Protein AF-A0A7S3VRA5-F1 (afdb_monomer_lite)

Foldseek 3Di:
DCVVVVDDDDPVNVVVQCVVQPVVNPVDGDPLVVVCVVDDVVVNCVVVVDDPPDPVVVLVVVLVVLLVVLLVLCVVCLVVLVVLLCVLCPVNPQWADPVSSQVSCVVVVRHDDPVSVVSCLVQFDADPVGTTRSVSVSVSNVPCPDCPPDDDDDDDD

Radius of gyration: 22.75 Å; chains: 1; bounding box: 44×30×64 Å

pLDDT: mean 86.11, std 16.5, range [30.73, 97.44]

Organism: Dunaliella tertiolecta (NCBI:txid3047)

Sequence (157 aa):
MCESFGMQLDDDSLLALYHVYDPEGTGYLAYMDLVKHLMHPDTFAYYLGYVDNSQNAADIARTNRLLSMVHKRVVPVIEELEPVLGAFDASKDGFLSKHDLLAGCATLGVVLNDQELNTLMPLLRHNEEGYIDYHSFVEVFANRVDENTGSPVASTK

Secondary structure (DSSP, 8-state):
--GGGT----HHHHHHHHHHH-TT--S---HHHHHHHHS-HHHHHHHTS-----HHHHHHHHHHHHHHHHHHHHGGGHHHHHHHHHHH-SS-SSEE-HHHHHHHHHHTT----HHHHHHHGGGS-B-TT--EEHHHHHHHHHS---TTS--------

InterPro domains:
  IPR011992 EF-hand domain pair [SSF47473] (2-141)
  IPR018247 EF-Hand 1, calcium-binding site [PS00018] (89-101)

Structure (mmCIF, N/CA/C/O backbone):
data_AF-A0A7S3VRA5-F1
#
_entry.id   AF-A0A7S3VRA5-F1
#
loop_
_atom_site.group_PDB
_atom_site.id
_atom_site.type_symbol
_atom_site.label_atom_id
_atom_site.label_alt_id
_atom_site.label_comp_id
_atom_site.label_asym_id
_atom_site.label_entity_id
_atom_site.label_seq_id
_atom_site.pdbx_PDB_ins_code
_atom_site.Cartn_x
_atom_site.Cartn_y
_atom_site.Cartn_z
_atom_site.occupancy
_atom_site.B_iso_or_equiv
_atom_site.auth_seq_id
_atom_site.auth_comp_id
_atom_site.auth_asym_id
_atom_site.auth_atom_id
_atom_site.pdbx_PDB_model_num
ATOM 1 N N . MET A 1 1 ? 17.740 2.767 -37.070 1.00 50.12 1 MET A N 1
ATOM 2 C CA . MET A 1 1 ? 18.176 2.382 -35.704 1.00 50.12 1 MET A CA 1
ATOM 3 C C . MET A 1 1 ? 18.145 0.861 -35.493 1.00 50.12 1 MET A C 1
ATOM 5 O O . MET A 1 1 ? 19.041 0.354 -34.831 1.00 50.12 1 MET A O 1
ATOM 9 N N . CYS A 1 2 ? 17.210 0.111 -36.099 1.00 52.41 2 CYS A N 1
ATOM 10 C CA . CYS A 1 2 ? 17.231 -1.366 -36.080 1.00 52.41 2 CYS A CA 1
ATOM 11 C C . CYS A 1 2 ? 18.315 -1.986 -36.980 1.00 52.41 2 CYS A C 1
ATOM 13 O O . CYS A 1 2 ? 18.982 -2.935 -36.569 1.00 52.41 2 CYS A O 1
ATOM 15 N N . GLU A 1 3 ? 18.581 -1.384 -38.145 1.00 55.09 3 GLU A N 1
ATOM 16 C CA . GLU A 1 3 ? 19.573 -1.897 -39.107 1.00 55.09 3 GLU A CA 1
ATOM 17 C C . GLU A 1 3 ? 20.998 -1.968 -38.532 1.00 55.09 3 GLU A C 1
ATOM 19 O O . GLU A 1 3 ? 21.764 -2.870 -38.859 1.00 55.09 3 GLU A O 1
ATOM 24 N N . SER A 1 4 ? 21.339 -1.068 -37.606 1.00 60.50 4 SER A N 1
ATOM 25 C CA . SER A 1 4 ? 22.640 -1.024 -36.925 1.00 60.50 4 SER A CA 1
ATOM 26 C C . SER A 1 4 ? 22.879 -2.184 -35.950 1.00 60.50 4 SER A C 1
ATOM 28 O O . SER A 1 4 ? 24.030 -2.490 -35.656 1.00 60.50 4 SER A O 1
ATOM 30 N N . PHE A 1 5 ? 21.821 -2.850 -35.477 1.00 63.00 5 PHE A N 1
ATOM 31 C CA . PHE A 1 5 ? 21.911 -4.068 -34.659 1.00 63.00 5 PHE A CA 1
ATOM 32 C C . PHE A 1 5 ? 21.731 -5.348 -35.492 1.00 63.00 5 PHE A C 1
ATOM 34 O O . PHE A 1 5 ? 21.646 -6.438 -34.933 1.00 63.00 5 PHE A O 1
ATOM 41 N N . GLY A 1 6 ? 21.653 -5.227 -36.824 1.00 71.12 6 GLY A N 1
ATOM 42 C CA . GLY A 1 6 ? 21.367 -6.346 -37.722 1.00 71.12 6 GLY A CA 1
ATOM 43 C C . GLY A 1 6 ? 19.906 -6.805 -37.702 1.00 71.12 6 GLY A C 1
ATOM 44 O O . GLY A 1 6 ? 19.591 -7.825 -38.308 1.00 71.12 6 GLY A O 1
ATOM 45 N N . MET A 1 7 ? 19.008 -6.067 -37.036 1.00 74.25 7 MET A N 1
ATOM 46 C CA . MET A 1 7 ? 17.568 -6.308 -37.125 1.00 74.25 7 MET A CA 1
ATOM 47 C C . MET A 1 7 ? 17.002 -5.580 -38.342 1.00 74.25 7 MET A C 1
ATOM 49 O O . MET A 1 7 ? 16.967 -4.349 -38.383 1.00 74.25 7 MET A O 1
ATOM 53 N N . GLN A 1 8 ? 16.526 -6.349 -39.316 1.00 77.25 8 GLN A N 1
ATOM 54 C CA . GLN A 1 8 ? 15.703 -5.835 -40.403 1.00 77.25 8 GLN A CA 1
ATOM 55 C C . GLN A 1 8 ? 14.236 -5.991 -40.005 1.00 77.25 8 GLN A C 1
ATOM 57 O O . GLN A 1 8 ? 13.751 -7.109 -39.863 1.00 77.25 8 GLN A O 1
ATOM 62 N N . LEU A 1 9 ? 13.561 -4.866 -39.772 1.00 81.75 9 LEU A N 1
ATOM 63 C CA . LEU A 1 9 ? 12.110 -4.826 -39.611 1.00 81.75 9 LEU A CA 1
ATOM 64 C C . LEU A 1 9 ? 11.515 -4.426 -40.958 1.00 81.75 9 LEU A C 1
ATOM 66 O O . LEU A 1 9 ? 11.960 -3.438 -41.541 1.00 81.75 9 LEU A O 1
ATOM 70 N N . ASP A 1 10 ? 10.545 -5.196 -41.438 1.00 89.12 10 ASP A N 1
ATOM 71 C CA . ASP A 1 10 ? 9.703 -4.781 -42.556 1.00 89.12 10 ASP A CA 1
ATOM 72 C C . ASP A 1 10 ? 8.599 -3.823 -42.082 1.00 89.12 10 ASP A C 1
ATOM 74 O O . ASP A 1 10 ? 8.404 -3.600 -40.880 1.00 89.12 10 ASP A O 1
ATOM 78 N N . ASP A 1 11 ? 7.893 -3.233 -43.045 1.00 89.81 11 ASP A N 1
ATOM 79 C CA . ASP A 1 11 ? 6.856 -2.234 -42.786 1.00 89.81 11 ASP A CA 1
ATOM 80 C C . ASP A 1 11 ? 5.711 -2.804 -41.937 1.00 89.81 11 ASP A C 1
ATOM 82 O O . ASP A 1 11 ? 5.222 -2.123 -41.037 1.00 89.81 11 ASP A O 1
ATOM 86 N N . ASP A 1 12 ? 5.328 -4.065 -42.161 1.00 91.88 12 ASP A N 1
ATOM 87 C CA . ASP A 1 12 ? 4.263 -4.733 -41.407 1.00 91.88 12 ASP A CA 1
ATOM 88 C C . ASP A 1 12 ? 4.665 -4.940 -39.937 1.00 91.88 12 ASP A C 1
ATOM 90 O O . ASP A 1 12 ? 3.885 -4.659 -39.021 1.00 91.88 12 ASP A O 1
ATOM 94 N N . SER A 1 13 ? 5.905 -5.371 -39.689 1.00 88.69 13 SER A N 1
ATOM 95 C CA . SER A 1 13 ? 6.451 -5.541 -38.339 1.00 88.69 13 SER A CA 1
ATOM 96 C C . SER A 1 13 ? 6.605 -4.203 -37.622 1.00 88.69 13 SER A C 1
ATOM 98 O O . SER A 1 13 ? 6.341 -4.103 -36.423 1.00 88.69 13 SER A O 1
ATOM 100 N N . LEU A 1 14 ? 7.009 -3.156 -38.345 1.00 87.38 14 LEU A N 1
ATOM 101 C CA . LEU A 1 14 ? 7.098 -1.809 -37.794 1.00 87.38 14 LEU A CA 1
ATOM 102 C C . LEU A 1 14 ? 5.707 -1.248 -37.463 1.00 87.38 14 LEU A C 1
ATOM 104 O O . LEU A 1 14 ? 5.522 -0.658 -36.398 1.00 87.38 14 LEU A O 1
ATOM 108 N N . LEU A 1 15 ? 4.715 -1.478 -38.325 1.00 89.94 15 LEU A N 1
ATOM 109 C CA . LEU A 1 15 ? 3.331 -1.067 -38.096 1.00 89.94 15 LEU A CA 1
ATOM 110 C C . LEU A 1 15 ? 2.730 -1.778 -36.877 1.00 89.94 15 LEU A C 1
ATOM 112 O O . LEU A 1 15 ? 2.038 -1.150 -36.073 1.00 89.94 15 LEU A O 1
ATOM 116 N N . ALA A 1 16 ? 3.047 -3.061 -36.689 1.00 89.62 16 ALA A N 1
ATOM 117 C CA . ALA A 1 16 ? 2.652 -3.805 -35.499 1.00 89.62 16 ALA A CA 1
ATOM 118 C C . ALA A 1 16 ? 3.250 -3.206 -34.212 1.00 89.62 16 ALA A C 1
ATOM 120 O O . ALA A 1 16 ? 2.556 -3.124 -33.198 1.00 89.62 16 ALA A O 1
ATOM 121 N N . LEU A 1 17 ? 4.501 -2.729 -34.245 1.00 89.06 17 LEU A N 1
ATOM 122 C CA . LEU A 1 17 ? 5.097 -2.028 -33.104 1.00 89.06 17 LEU A CA 1
ATOM 123 C C . LEU A 1 17 ? 4.371 -0.715 -32.797 1.00 89.06 17 LEU A C 1
ATOM 125 O O . LEU A 1 17 ? 4.075 -0.462 -31.632 1.00 89.06 17 LEU A O 1
ATOM 129 N N . TYR A 1 18 ? 4.032 0.084 -33.811 1.00 91.25 18 TYR A N 1
ATOM 130 C CA . TYR A 1 18 ? 3.247 1.309 -33.613 1.00 91.25 18 TYR A CA 1
ATOM 131 C C . TYR A 1 18 ? 1.876 1.030 -32.999 1.00 91.25 18 TYR A C 1
ATOM 133 O O . TYR A 1 18 ? 1.486 1.702 -32.052 1.00 91.25 18 TYR A O 1
ATOM 141 N N . HIS A 1 19 ? 1.187 -0.020 -33.444 1.00 91.38 19 HIS A N 1
ATOM 142 C CA . HIS A 1 19 ? -0.099 -0.400 -32.860 1.00 91.38 19 HIS A CA 1
ATOM 143 C C . HIS A 1 19 ? -0.006 -0.733 -31.358 1.00 91.38 19 HIS A C 1
ATOM 145 O O . HIS A 1 19 ? -0.948 -0.487 -30.608 1.00 91.38 19 HIS A O 1
ATOM 151 N N . VAL A 1 20 ? 1.108 -1.318 -30.904 1.00 89.81 20 VAL A N 1
ATOM 152 C CA . VAL A 1 20 ? 1.293 -1.706 -29.493 1.00 89.81 20 VAL A CA 1
ATOM 153 C C . VAL A 1 20 ? 1.833 -0.555 -28.642 1.00 89.81 20 VAL A C 1
ATOM 155 O O . VAL A 1 20 ? 1.394 -0.377 -27.509 1.00 89.81 20 VAL A O 1
ATOM 158 N N . TYR A 1 21 ? 2.797 0.204 -29.162 1.00 88.81 21 TYR A N 1
ATOM 159 C CA . TYR A 1 21 ? 3.590 1.160 -28.382 1.00 88.81 21 TYR A CA 1
ATOM 160 C C . TYR A 1 21 ? 3.244 2.632 -28.644 1.00 88.81 21 TYR A C 1
ATOM 162 O O . TYR A 1 21 ? 3.752 3.497 -27.936 1.00 88.81 21 TYR A O 1
ATOM 170 N N . ASP A 1 22 ? 2.382 2.924 -29.618 1.00 92.88 22 ASP A N 1
ATOM 171 C CA . ASP A 1 22 ? 1.895 4.269 -29.942 1.00 92.88 22 ASP A CA 1
ATOM 172 C C . ASP A 1 22 ? 0.384 4.243 -30.255 1.00 92.88 22 ASP A C 1
ATOM 174 O O . ASP A 1 22 ? -0.044 4.524 -31.377 1.00 92.88 22 ASP A O 1
ATOM 178 N N . PRO A 1 23 ? -0.463 3.890 -29.266 1.00 90.31 23 PRO A N 1
ATOM 179 C CA . PRO A 1 23 ? -1.912 3.796 -29.465 1.00 90.31 23 PRO A CA 1
ATOM 180 C C . PRO A 1 23 ? -2.563 5.147 -29.803 1.00 90.31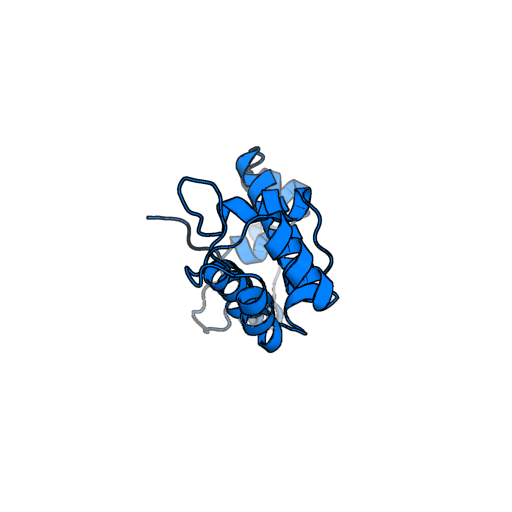 23 PRO A C 1
ATOM 182 O O . PRO A 1 23 ? -3.671 5.184 -30.334 1.00 90.31 23 PRO A O 1
ATOM 185 N N . GLU A 1 24 ? -1.883 6.256 -29.506 1.00 92.75 24 GLU A N 1
ATOM 186 C CA . GLU A 1 24 ? -2.329 7.612 -29.832 1.00 92.75 24 GLU A CA 1
ATOM 187 C C . GLU A 1 24 ? -1.983 8.023 -31.275 1.00 92.75 24 GLU A C 1
ATOM 189 O O . GLU A 1 24 ? -2.468 9.049 -31.753 1.00 92.75 24 GLU A O 1
ATOM 194 N N . GLY A 1 25 ? -1.178 7.225 -31.991 1.00 91.88 25 GLY A N 1
ATOM 195 C CA . GLY A 1 25 ? -0.806 7.473 -33.384 1.00 91.88 25 GLY A CA 1
ATOM 196 C C . GLY A 1 25 ? 0.088 8.700 -33.569 1.00 91.88 25 GLY A C 1
ATOM 197 O O . GLY A 1 25 ? -0.008 9.395 -34.582 1.00 91.88 25 GLY A O 1
ATOM 198 N N . THR A 1 26 ? 0.942 8.994 -32.590 1.00 93.88 26 THR A N 1
ATOM 199 C CA . THR A 1 26 ? 1.881 10.123 -32.630 1.00 93.88 26 THR A CA 1
ATOM 200 C C . THR A 1 26 ? 2.973 9.953 -33.691 1.00 93.88 26 THR A C 1
ATOM 202 O O . THR A 1 26 ? 3.576 10.938 -34.122 1.00 93.88 26 THR A O 1
ATOM 205 N N . GLY A 1 27 ? 3.241 8.716 -34.114 1.00 90.94 27 GLY A N 1
ATOM 206 C CA . GLY A 1 27 ? 4.349 8.324 -34.979 1.00 90.94 27 GLY A CA 1
ATOM 207 C C . GLY A 1 27 ? 5.678 8.148 -34.236 1.00 90.94 27 GLY A C 1
ATOM 208 O O . GLY A 1 27 ? 6.697 7.855 -34.872 1.00 90.94 27 GLY A O 1
ATOM 209 N N . TYR A 1 28 ? 5.696 8.282 -32.905 1.00 90.25 28 TYR A N 1
ATOM 210 C CA . TYR A 1 28 ? 6.897 8.159 -32.078 1.00 90.25 28 TYR A CA 1
ATOM 211 C C . TYR A 1 28 ? 6.798 6.974 -31.120 1.00 90.25 28 TYR A C 1
ATOM 213 O O . TYR A 1 28 ? 5.814 6.806 -30.412 1.00 90.25 28 TYR A O 1
ATOM 221 N N . LEU A 1 29 ? 7.870 6.180 -31.053 1.00 89.06 29 LEU A N 1
ATOM 222 C CA . LEU A 1 29 ? 7.995 5.093 -30.085 1.00 89.06 29 LEU A CA 1
ATOM 223 C C . LEU A 1 29 ? 8.914 5.507 -28.937 1.00 89.06 29 LEU A C 1
ATOM 225 O O . LEU A 1 29 ? 10.065 5.898 -29.159 1.00 89.06 29 LEU A O 1
ATOM 229 N N . ALA A 1 30 ? 8.436 5.362 -27.701 1.00 89.94 30 ALA A N 1
ATOM 230 C CA . ALA A 1 30 ? 9.271 5.517 -26.520 1.00 89.94 30 ALA A CA 1
ATOM 231 C C . ALA A 1 30 ? 10.310 4.387 -26.476 1.00 89.94 30 ALA A C 1
ATOM 233 O O . ALA A 1 30 ? 10.009 3.235 -26.165 1.00 89.94 30 ALA A O 1
ATOM 234 N N . TYR A 1 31 ? 11.562 4.722 -26.793 1.00 86.44 31 TYR A N 1
ATOM 235 C CA . TYR A 1 31 ? 12.643 3.744 -26.932 1.00 86.44 31 TYR A CA 1
ATOM 236 C C . TYR A 1 31 ? 12.785 2.819 -25.708 1.00 86.44 31 TYR A C 1
ATOM 238 O O . TYR A 1 31 ? 12.933 1.609 -25.858 1.00 86.44 31 TYR A O 1
ATOM 246 N N . MET A 1 32 ? 12.680 3.368 -24.494 1.00 87.62 32 MET A N 1
ATOM 247 C CA . MET A 1 32 ? 12.792 2.587 -23.254 1.00 87.62 32 MET A CA 1
ATOM 248 C C . MET A 1 32 ? 11.666 1.561 -23.091 1.00 87.62 32 MET A C 1
ATOM 250 O O . MET A 1 32 ? 11.909 0.462 -22.590 1.00 87.62 32 MET A O 1
ATOM 254 N N . ASP A 1 33 ? 10.456 1.881 -23.552 1.00 89.06 33 ASP A N 1
ATOM 255 C CA . ASP A 1 33 ? 9.314 0.972 -23.471 1.00 89.06 33 ASP A CA 1
ATOM 256 C C . ASP A 1 33 ? 9.426 -0.202 -24.434 1.00 89.06 33 ASP A C 1
ATOM 258 O O . ASP A 1 33 ? 8.958 -1.298 -24.121 1.00 89.06 33 ASP A O 1
ATOM 262 N N . LEU A 1 34 ? 10.095 -0.002 -25.566 1.00 87.62 34 LEU A N 1
ATOM 263 C CA . LEU A 1 34 ? 10.433 -1.081 -26.482 1.00 87.62 34 LEU A CA 1
ATOM 264 C C . LEU A 1 34 ? 11.560 -1.949 -25.903 1.00 87.62 34 LEU A C 1
ATOM 266 O O . LEU A 1 34 ? 11.430 -3.166 -25.786 1.00 87.62 34 LEU A O 1
ATOM 270 N N . VAL A 1 35 ? 12.663 -1.324 -25.487 1.00 87.88 35 VAL A N 1
ATOM 271 C CA . VAL A 1 35 ? 13.883 -2.036 -25.078 1.00 87.88 35 VAL A CA 1
ATOM 272 C C . VAL A 1 35 ? 13.696 -2.875 -23.816 1.00 87.88 35 VAL A C 1
ATOM 274 O O . VAL A 1 35 ? 14.242 -3.978 -23.749 1.00 87.88 35 VAL A O 1
ATOM 277 N N . LYS A 1 36 ? 12.869 -2.431 -22.859 1.00 91.25 36 LYS A N 1
ATOM 278 C CA . LYS A 1 36 ? 12.547 -3.224 -21.658 1.00 91.25 36 LYS A CA 1
ATOM 279 C C . LYS A 1 36 ? 11.923 -4.590 -21.978 1.00 91.25 36 LYS A C 1
ATOM 281 O O . LYS A 1 36 ? 12.048 -5.503 -21.172 1.00 91.25 36 LYS A O 1
ATOM 286 N N . HIS A 1 37 ? 11.257 -4.731 -23.130 1.00 88.62 37 HIS A N 1
ATOM 287 C CA . HIS A 1 37 ? 10.651 -5.991 -23.575 1.00 88.62 37 HIS A CA 1
ATOM 288 C C . HIS A 1 37 ? 11.596 -6.848 -24.428 1.00 88.62 37 HIS A C 1
ATOM 290 O O . HIS A 1 37 ? 11.390 -8.053 -24.540 1.00 88.62 37 HIS A O 1
ATOM 296 N N . LEU A 1 38 ? 12.622 -6.243 -25.035 1.00 86.88 38 LEU A N 1
ATOM 297 C CA . LEU A 1 38 ? 13.583 -6.940 -25.897 1.00 86.88 38 LEU A CA 1
ATOM 298 C C . LEU A 1 38 ? 14.774 -7.516 -25.120 1.00 86.88 38 LEU A C 1
ATOM 300 O O . LEU A 1 38 ? 15.387 -8.489 -25.557 1.00 86.88 38 LEU A O 1
ATOM 304 N N . MET A 1 39 ? 15.136 -6.903 -23.993 1.00 87.81 39 MET A N 1
ATOM 305 C CA . MET A 1 39 ? 16.304 -7.287 -23.203 1.00 87.81 39 MET A CA 1
ATOM 306 C C . MET A 1 39 ? 15.937 -8.227 -22.052 1.00 87.81 39 MET A C 1
ATOM 308 O O . MET A 1 39 ? 14.878 -8.106 -21.442 1.00 87.81 39 MET A O 1
ATOM 312 N N . HIS A 1 40 ? 16.860 -9.126 -21.692 1.00 92.38 40 HIS A N 1
ATOM 313 C CA . HIS A 1 40 ? 16.753 -9.860 -20.431 1.00 92.38 40 HIS A CA 1
ATOM 314 C C . HIS A 1 40 ? 16.746 -8.863 -19.250 1.00 92.38 40 HIS A C 1
ATOM 316 O O . HIS A 1 40 ? 17.540 -7.915 -19.287 1.00 92.38 40 HIS A O 1
ATOM 322 N N . PRO A 1 41 ? 15.929 -9.063 -18.194 1.00 89.38 41 PRO A N 1
ATOM 323 C CA . PRO A 1 41 ? 15.782 -8.103 -17.095 1.00 89.38 41 PRO A CA 1
ATOM 324 C C . PRO A 1 41 ? 17.105 -7.657 -16.464 1.00 89.38 41 PRO A C 1
ATOM 326 O O . PRO A 1 41 ? 17.319 -6.465 -16.268 1.00 89.38 41 PRO A O 1
ATOM 329 N N . ASP A 1 42 ? 18.032 -8.588 -16.227 1.00 90.12 42 ASP A N 1
ATOM 330 C CA . ASP A 1 42 ? 19.341 -8.265 -15.639 1.00 90.12 42 ASP A CA 1
ATOM 331 C C . ASP A 1 42 ? 20.207 -7.397 -16.565 1.00 90.12 42 ASP A C 1
ATOM 333 O O . ASP A 1 42 ? 20.913 -6.492 -16.120 1.00 90.12 42 ASP A O 1
ATOM 337 N N . THR A 1 43 ? 20.142 -7.636 -17.878 1.00 92.12 43 THR A N 1
ATOM 338 C CA . THR A 1 43 ? 20.863 -6.820 -18.865 1.00 92.12 43 THR A CA 1
ATOM 339 C C . THR A 1 43 ? 20.219 -5.444 -18.996 1.00 92.12 43 THR A C 1
ATOM 341 O O . THR A 1 43 ? 20.925 -4.449 -19.144 1.00 92.12 43 THR A O 1
ATOM 344 N N . PHE A 1 44 ? 18.891 -5.369 -18.906 1.00 92.75 44 PHE A N 1
ATOM 345 C CA . PHE A 1 44 ? 18.168 -4.103 -18.891 1.00 92.75 44 PHE A CA 1
ATOM 346 C C . PHE A 1 44 ? 18.494 -3.279 -17.637 1.00 92.75 44 PHE A C 1
ATOM 348 O O . PHE A 1 44 ? 18.760 -2.087 -17.742 1.00 92.75 44 PHE A O 1
ATOM 355 N N . ALA A 1 45 ? 18.578 -3.916 -16.467 1.00 90.38 45 ALA A N 1
ATOM 356 C CA . ALA A 1 45 ? 19.016 -3.275 -15.229 1.00 90.38 45 ALA A CA 1
ATOM 357 C C . ALA A 1 45 ? 20.423 -2.666 -15.364 1.00 90.38 45 ALA A C 1
ATOM 359 O O . ALA A 1 45 ? 20.656 -1.541 -14.923 1.00 90.38 45 ALA A O 1
ATOM 360 N N . TYR A 1 46 ? 21.345 -3.371 -16.030 1.00 90.19 46 TYR A N 1
ATOM 361 C CA . TYR A 1 46 ? 22.665 -2.825 -16.355 1.00 90.19 46 TYR A CA 1
ATOM 362 C C . TYR A 1 46 ? 22.578 -1.644 -17.334 1.00 90.19 46 TYR A C 1
ATOM 364 O O . TYR A 1 46 ? 23.248 -0.632 -17.140 1.00 90.19 46 TYR A O 1
ATOM 372 N N . TYR A 1 47 ? 21.725 -1.746 -18.358 1.00 90.56 47 TYR A N 1
ATOM 373 C CA . TYR A 1 47 ? 21.508 -0.691 -19.350 1.00 90.56 47 TYR A CA 1
ATOM 374 C C . TYR A 1 47 ? 20.965 0.610 -18.739 1.00 90.56 47 TYR A C 1
ATOM 376 O O . TYR A 1 47 ? 21.385 1.691 -19.147 1.00 90.56 47 TYR A O 1
ATOM 384 N N . LEU A 1 48 ? 20.089 0.521 -17.732 1.00 91.00 48 LEU A N 1
ATOM 385 C CA . LEU A 1 48 ? 19.575 1.688 -17.007 1.00 91.00 48 LEU A CA 1
ATOM 386 C C . LEU A 1 48 ? 20.678 2.470 -16.275 1.00 91.00 48 LEU A C 1
ATOM 388 O O . LEU A 1 48 ? 20.489 3.644 -15.964 1.00 91.00 48 LEU A O 1
ATOM 392 N N . GLY A 1 49 ? 21.812 1.834 -15.960 1.00 89.12 49 GLY A N 1
ATOM 393 C CA . GLY A 1 49 ? 22.933 2.439 -15.231 1.00 89.12 49 GLY A CA 1
ATOM 394 C C . GLY A 1 49 ? 22.646 2.748 -13.756 1.00 89.12 49 GLY A C 1
ATOM 395 O O . GLY A 1 49 ? 23.576 2.973 -12.983 1.00 89.12 49 GLY A O 1
ATOM 396 N N . TYR A 1 50 ? 21.377 2.722 -13.347 1.00 88.44 50 TYR A N 1
ATOM 397 C CA . TYR A 1 50 ? 20.923 2.894 -11.978 1.00 88.44 50 TYR A CA 1
ATOM 398 C C . TYR A 1 50 ? 19.626 2.112 -11.743 1.00 88.44 50 TYR A C 1
ATOM 400 O O . TYR A 1 50 ? 18.690 2.180 -12.539 1.00 88.44 50 TYR A O 1
ATOM 408 N N . VAL A 1 51 ? 19.568 1.407 -10.614 1.00 88.44 51 VAL A N 1
ATOM 409 C CA . VAL A 1 51 ? 18.361 0.763 -10.086 1.00 88.44 51 VAL A CA 1
ATOM 410 C C . VAL A 1 51 ? 18.263 1.120 -8.608 1.00 88.44 51 VAL A C 1
ATOM 412 O O . VAL A 1 51 ? 19.240 0.974 -7.869 1.00 88.44 51 VAL A O 1
ATOM 415 N N . ASP A 1 52 ? 17.097 1.600 -8.177 1.00 89.62 52 ASP A N 1
ATOM 416 C CA . ASP A 1 52 ? 16.864 1.943 -6.776 1.00 89.62 52 ASP A CA 1
ATOM 417 C C . ASP A 1 52 ? 16.662 0.675 -5.936 1.00 89.62 52 ASP A C 1
ATOM 419 O O . ASP A 1 52 ? 15.575 0.103 -5.872 1.00 89.62 52 ASP A O 1
ATOM 423 N N . ASN A 1 53 ? 17.741 0.244 -5.286 1.00 90.56 53 ASN A N 1
ATOM 424 C CA . ASN A 1 53 ? 17.749 -0.864 -4.332 1.00 90.56 53 ASN A CA 1
ATOM 425 C C . ASN A 1 53 ? 17.740 -0.367 -2.875 1.00 90.56 53 ASN A C 1
ATOM 427 O O . ASN A 1 53 ? 18.218 -1.063 -1.977 1.00 90.56 53 ASN A O 1
ATOM 431 N N . SER A 1 54 ? 17.276 0.862 -2.628 1.00 95.19 54 SER A N 1
ATOM 432 C CA . SER A 1 54 ? 17.196 1.412 -1.278 1.00 95.19 54 SER A CA 1
ATOM 433 C C . SER A 1 54 ? 16.158 0.679 -0.423 1.00 95.19 54 SER A C 1
ATOM 435 O O . SER A 1 54 ? 15.181 0.112 -0.920 1.00 95.19 54 SER A O 1
ATOM 437 N N . GLN A 1 55 ? 16.337 0.747 0.899 1.00 92.94 55 GLN A N 1
ATOM 438 C CA . GLN A 1 55 ? 15.351 0.233 1.853 1.00 92.94 55 GLN A CA 1
ATOM 439 C C . GLN A 1 55 ? 13.975 0.879 1.637 1.00 92.94 55 GLN A C 1
ATOM 441 O O . GLN A 1 55 ? 12.962 0.194 1.696 1.00 92.94 55 GLN A O 1
ATOM 446 N N . ASN A 1 56 ? 13.946 2.171 1.300 1.00 91.25 56 ASN A N 1
ATOM 447 C CA . ASN A 1 56 ? 12.710 2.892 1.022 1.00 91.25 56 ASN A CA 1
ATOM 448 C C . ASN A 1 56 ? 11.949 2.296 -0.176 1.00 91.25 56 ASN A C 1
ATOM 450 O O . ASN A 1 56 ? 10.745 2.065 -0.085 1.00 91.25 56 ASN A O 1
ATOM 454 N N . ALA A 1 57 ? 12.640 1.981 -1.277 1.00 90.12 57 ALA A N 1
ATOM 455 C CA . ALA A 1 57 ? 12.020 1.326 -2.430 1.00 90.12 57 ALA A CA 1
ATOM 456 C C . ALA A 1 57 ? 11.472 -0.068 -2.074 1.00 90.12 57 ALA A C 1
ATOM 458 O O . ALA A 1 57 ? 10.361 -0.430 -2.476 1.00 90.12 57 ALA A O 1
ATOM 459 N N . ALA A 1 58 ? 12.218 -0.834 -1.271 1.00 90.06 58 ALA A N 1
ATOM 460 C CA . ALA A 1 58 ? 11.779 -2.137 -0.781 1.00 90.06 58 ALA A CA 1
ATOM 461 C C . ALA A 1 58 ? 10.538 -2.034 0.128 1.00 90.06 58 ALA A C 1
ATOM 463 O O . ALA A 1 58 ? 9.605 -2.830 -0.016 1.00 90.06 58 ALA A O 1
ATOM 464 N N . ASP A 1 59 ? 10.495 -1.039 1.016 1.00 89.94 59 ASP A N 1
ATOM 465 C CA . ASP A 1 59 ? 9.373 -0.795 1.924 1.00 89.94 59 ASP A CA 1
ATOM 466 C C . ASP A 1 59 ? 8.116 -0.367 1.159 1.00 89.94 59 ASP A C 1
ATOM 468 O O . ASP A 1 59 ? 7.045 -0.925 1.393 1.00 89.94 59 ASP A O 1
ATOM 472 N N . ILE A 1 60 ? 8.239 0.525 0.168 1.00 90.25 60 ILE A N 1
ATOM 473 C CA . ILE A 1 60 ? 7.126 0.911 -0.718 1.00 90.25 60 ILE A CA 1
ATOM 474 C C . ILE A 1 60 ? 6.579 -0.313 -1.460 1.00 90.25 60 ILE A C 1
ATOM 476 O O . ILE A 1 60 ? 5.367 -0.544 -1.482 1.00 90.25 60 ILE A O 1
ATOM 480 N N . ALA A 1 61 ? 7.456 -1.141 -2.038 1.00 89.69 61 ALA A N 1
ATOM 481 C CA . ALA A 1 61 ? 7.043 -2.357 -2.732 1.00 89.69 61 ALA A CA 1
ATOM 482 C C . ALA A 1 61 ? 6.333 -3.344 -1.790 1.00 89.69 61 ALA A C 1
ATOM 484 O O . ALA A 1 61 ? 5.330 -3.955 -2.173 1.00 89.69 61 ALA A O 1
ATOM 485 N N . ARG A 1 62 ? 6.820 -3.492 -0.552 1.00 91.06 62 ARG A N 1
ATOM 486 C CA . ARG A 1 62 ? 6.188 -4.319 0.485 1.00 91.06 62 ARG A CA 1
ATOM 487 C C . ARG A 1 62 ? 4.801 -3.791 0.852 1.00 91.06 62 ARG A C 1
ATOM 489 O O . ARG A 1 62 ? 3.854 -4.578 0.870 1.00 91.06 62 ARG A O 1
ATOM 496 N N . THR A 1 63 ? 4.670 -2.488 1.087 1.00 92.25 63 THR A N 1
ATOM 497 C CA . THR A 1 63 ? 3.397 -1.839 1.423 1.00 92.25 63 THR A CA 1
ATOM 498 C C . THR A 1 63 ? 2.385 -1.977 0.289 1.00 92.25 63 THR A C 1
ATOM 500 O O . THR A 1 63 ? 1.257 -2.386 0.543 1.00 92.25 63 THR A O 1
ATOM 503 N N . ASN A 1 64 ? 2.784 -1.762 -0.969 1.00 91.06 64 ASN A N 1
ATOM 504 C CA . ASN A 1 64 ? 1.896 -1.925 -2.128 1.00 91.06 64 ASN A CA 1
ATOM 505 C C . ASN A 1 64 ? 1.391 -3.366 -2.291 1.00 91.06 64 ASN A C 1
ATOM 507 O O . ASN A 1 64 ? 0.206 -3.588 -2.549 1.00 91.06 64 ASN A O 1
ATOM 511 N N . ARG A 1 65 ? 2.264 -4.365 -2.099 1.00 93.31 65 ARG A N 1
ATOM 512 C CA . ARG A 1 65 ? 1.858 -5.782 -2.135 1.00 93.31 65 ARG A CA 1
ATOM 513 C C . ARG A 1 65 ? 0.853 -6.098 -1.036 1.00 93.31 65 ARG A C 1
ATOM 515 O O . ARG A 1 65 ? -0.170 -6.721 -1.313 1.00 93.31 65 ARG A O 1
ATOM 522 N N . LEU A 1 66 ? 1.128 -5.652 0.190 1.00 94.06 66 LEU A N 1
ATOM 523 C CA . LEU A 1 66 ? 0.215 -5.849 1.309 1.00 94.06 66 LEU A CA 1
ATOM 524 C C . LEU A 1 66 ? -1.133 -5.175 1.046 1.00 94.06 66 LEU A C 1
ATOM 526 O O . LEU A 1 66 ? -2.175 -5.794 1.241 1.00 94.06 66 LEU A O 1
ATOM 530 N N . LEU A 1 67 ? -1.112 -3.936 0.563 1.00 92.50 67 LEU A N 1
ATOM 531 C CA . LEU A 1 67 ? -2.313 -3.175 0.267 1.00 92.50 67 LEU A CA 1
ATOM 532 C C . LEU A 1 67 ? -3.179 -3.891 -0.777 1.00 92.50 67 LEU A C 1
ATOM 534 O O . LEU A 1 67 ? -4.377 -4.028 -0.563 1.00 92.50 67 LEU A O 1
ATOM 538 N N . SER A 1 68 ? -2.581 -4.464 -1.829 1.00 92.06 68 SER A N 1
ATOM 539 C CA . SER A 1 68 ? -3.299 -5.304 -2.802 1.00 92.06 68 SER A CA 1
ATOM 540 C C . SER A 1 68 ? -3.924 -6.556 -2.165 1.00 92.06 68 SER A C 1
ATOM 542 O O . SER A 1 68 ? -5.061 -6.915 -2.473 1.00 92.06 68 SER A O 1
ATOM 544 N N . MET A 1 69 ? -3.217 -7.223 -1.246 1.00 92.62 69 MET A N 1
ATOM 545 C CA . MET A 1 69 ? -3.741 -8.399 -0.536 1.00 92.62 69 MET A CA 1
ATOM 546 C C . MET A 1 69 ? -4.888 -8.049 0.419 1.00 92.62 69 MET A C 1
ATOM 548 O O . MET A 1 69 ? -5.845 -8.810 0.541 1.00 92.62 69 MET A O 1
ATOM 552 N N . VAL A 1 70 ? -4.792 -6.920 1.123 1.00 93.69 70 VAL A N 1
ATOM 553 C CA . VAL A 1 70 ? -5.844 -6.442 2.029 1.00 93.69 70 VAL A CA 1
ATOM 554 C C . VAL A 1 70 ? -7.046 -5.950 1.234 1.00 93.69 70 VAL A C 1
ATOM 556 O O . VAL A 1 70 ? -8.159 -6.355 1.542 1.00 93.69 70 VAL A O 1
ATOM 559 N N . HIS A 1 71 ? -6.829 -5.194 0.159 1.00 93.25 71 HIS A N 1
ATOM 560 C CA . HIS A 1 71 ? -7.879 -4.739 -0.749 1.00 93.25 71 HIS A CA 1
ATOM 561 C C . HIS A 1 71 ? -8.749 -5.904 -1.230 1.00 93.25 71 HIS A C 1
ATOM 563 O O . HIS A 1 71 ? -9.960 -5.876 -1.059 1.00 93.25 71 HIS A O 1
ATOM 569 N N . LYS A 1 72 ? -8.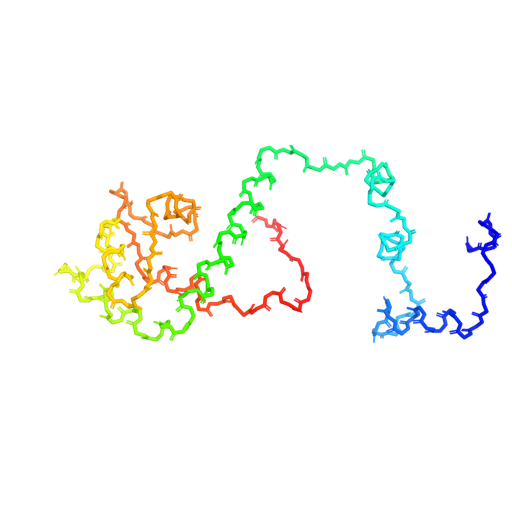144 -7.003 -1.699 1.00 92.88 72 LYS A N 1
ATOM 570 C CA . LYS A 1 72 ? -8.890 -8.209 -2.110 1.00 92.88 72 LYS A CA 1
ATOM 571 C C . LYS A 1 72 ? -9.756 -8.823 -1.003 1.00 92.88 72 LYS A C 1
ATOM 573 O O . LYS A 1 72 ? -10.751 -9.466 -1.319 1.00 92.88 72 LYS A O 1
ATOM 578 N N . ARG A 1 73 ? -9.371 -8.666 0.268 1.00 93.88 73 ARG A N 1
ATOM 579 C CA . ARG A 1 73 ? -10.159 -9.123 1.426 1.00 93.88 73 ARG A CA 1
ATOM 580 C C . ARG A 1 73 ? -11.256 -8.126 1.805 1.00 93.88 73 ARG A C 1
ATOM 582 O O . ARG A 1 73 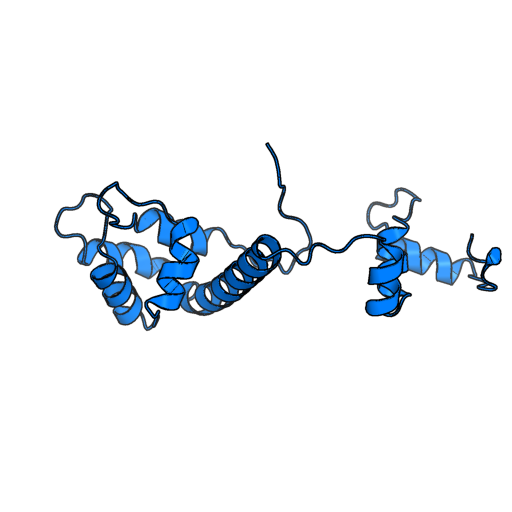? -12.315 -8.560 2.229 1.00 93.88 73 ARG A O 1
ATOM 589 N N . VAL A 1 74 ? -10.994 -6.826 1.664 1.00 93.31 74 VAL A N 1
ATOM 590 C CA . VAL A 1 74 ? -11.864 -5.734 2.129 1.00 93.31 74 VAL A CA 1
ATOM 591 C C . VAL A 1 74 ? -12.934 -5.349 1.107 1.00 93.31 74 VAL A C 1
ATOM 593 O O . VAL A 1 74 ? -14.071 -5.127 1.498 1.00 93.31 74 VAL A O 1
ATOM 596 N N . VAL A 1 75 ? -12.606 -5.304 -0.188 1.00 92.38 75 VAL A N 1
ATOM 597 C CA . VAL A 1 75 ? -13.534 -4.897 -1.263 1.00 92.38 75 VAL A CA 1
ATOM 598 C C . VAL A 1 75 ? -14.896 -5.592 -1.203 1.00 92.38 75 VAL A C 1
ATOM 600 O O . VAL A 1 75 ? -15.895 -4.897 -1.357 1.00 92.38 75 VAL A O 1
ATOM 603 N N . PRO A 1 76 ? -14.994 -6.914 -0.953 1.00 93.94 76 PRO A N 1
ATOM 604 C CA . PRO A 1 76 ? -16.291 -7.588 -0.902 1.00 93.94 76 PRO 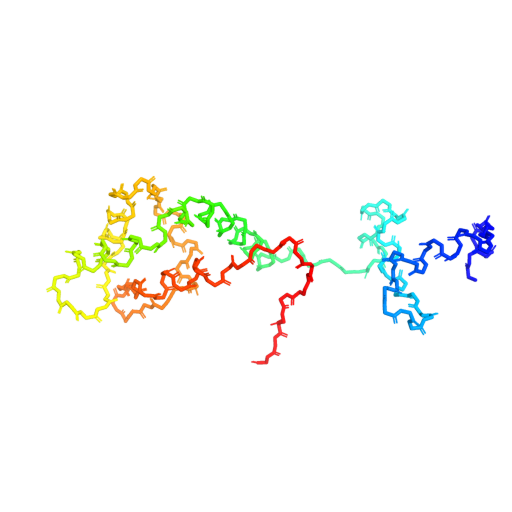A CA 1
ATOM 605 C C . PRO A 1 76 ? -17.216 -7.113 0.223 1.00 93.94 76 PRO A C 1
ATOM 607 O O . PRO A 1 76 ? -18.404 -7.399 0.156 1.00 93.94 76 PRO A O 1
ATOM 610 N N . VAL A 1 77 ? -16.670 -6.452 1.248 1.00 94.75 77 VAL A N 1
ATOM 611 C CA . VAL A 1 77 ? -17.393 -6.003 2.449 1.00 94.75 77 VAL A CA 1
ATOM 612 C C . VAL A 1 77 ? -17.237 -4.498 2.695 1.00 94.75 77 VAL A C 1
ATOM 614 O O . VAL A 1 77 ? -17.414 -4.015 3.812 1.00 94.75 77 VAL A O 1
ATOM 617 N N . ILE A 1 78 ? -16.815 -3.745 1.673 1.00 92.81 78 ILE A N 1
ATOM 618 C CA . ILE A 1 78 ? -16.452 -2.329 1.818 1.00 92.81 78 ILE A CA 1
ATOM 619 C C . ILE A 1 78 ? -17.651 -1.471 2.246 1.00 92.81 78 ILE A C 1
ATOM 621 O O . ILE A 1 78 ? -17.478 -0.530 3.017 1.00 92.81 78 ILE A O 1
ATOM 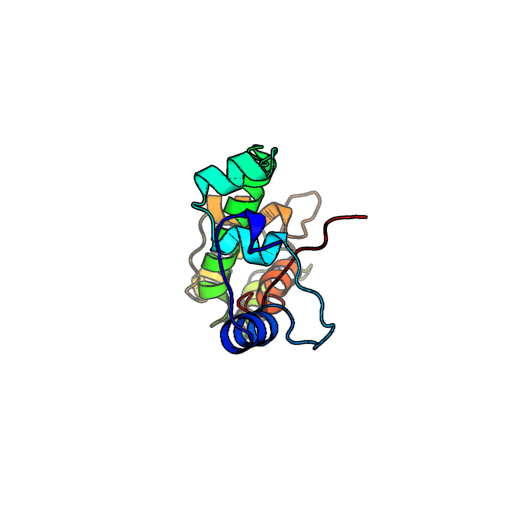625 N N . GLU A 1 79 ? -18.861 -1.820 1.797 1.00 92.81 79 GLU A N 1
ATOM 626 C CA . GLU A 1 79 ? -20.097 -1.105 2.133 1.00 92.81 79 GLU A CA 1
ATOM 627 C C . GLU A 1 79 ? -20.523 -1.347 3.590 1.00 92.81 79 GLU A C 1
ATOM 629 O O . GLU A 1 79 ? -21.039 -0.439 4.242 1.00 92.81 79 GLU A O 1
ATOM 634 N N . GLU A 1 80 ? -20.274 -2.543 4.137 1.00 95.25 80 GLU A N 1
ATOM 635 C CA . GLU A 1 80 ? -20.561 -2.858 5.540 1.00 95.25 80 GLU A CA 1
ATOM 636 C C . GLU A 1 80 ? -19.451 -2.421 6.505 1.00 95.25 80 GLU A C 1
ATOM 638 O O . GLU A 1 80 ? -19.671 -2.371 7.717 1.00 95.25 80 GLU A O 1
ATOM 643 N N . LEU A 1 81 ? -18.265 -2.089 5.994 1.00 94.62 81 LEU A N 1
ATOM 644 C CA . LEU A 1 81 ? -17.100 -1.775 6.813 1.00 94.62 81 LEU A CA 1
ATOM 645 C C . LEU A 1 81 ? -17.309 -0.535 7.685 1.00 94.62 81 LEU A C 1
ATOM 647 O O . LEU A 1 81 ? -17.115 -0.595 8.896 1.00 94.62 81 LEU A O 1
ATOM 651 N N . GLU A 1 82 ? -17.739 0.574 7.090 1.00 94.75 82 GLU A N 1
ATOM 652 C CA . GLU A 1 82 ? -17.984 1.825 7.811 1.00 94.75 82 GLU A CA 1
ATOM 653 C C . GLU A 1 82 ? -19.042 1.694 8.928 1.00 94.75 82 GLU A C 1
ATOM 655 O O . GLU A 1 82 ? -18.729 2.049 10.068 1.00 94.75 82 GLU A O 1
ATOM 660 N N . PRO A 1 83 ? -20.258 1.152 8.688 1.00 95.69 83 PRO A N 1
ATOM 661 C CA . PRO A 1 83 ? -21.259 1.030 9.747 1.00 95.69 83 PRO A CA 1
ATOM 662 C C . PRO A 1 83 ? -20.845 0.055 10.855 1.00 95.69 83 PRO A C 1
ATOM 664 O O . PRO A 1 83 ? -21.182 0.283 12.017 1.00 95.69 83 PRO A O 1
ATOM 667 N N . VAL A 1 84 ? -20.106 -1.013 10.529 1.00 96.69 84 VAL A N 1
ATOM 668 C CA . VAL A 1 84 ? -19.580 -1.936 11.541 1.00 96.69 84 VAL A CA 1
ATOM 669 C C . VAL A 1 84 ? -18.520 -1.259 12.395 1.00 96.69 84 VAL A C 1
ATOM 671 O O . VAL A 1 84 ? -18.612 -1.331 13.614 1.00 96.69 84 VAL A O 1
ATOM 674 N N . LEU A 1 85 ? -17.550 -0.568 11.793 1.00 96.38 85 LEU A N 1
ATOM 675 C CA . LEU A 1 85 ? -16.516 0.156 12.537 1.00 96.38 85 LEU A CA 1
ATOM 676 C C . LEU A 1 85 ? -17.123 1.266 13.405 1.00 96.38 85 LEU A C 1
ATOM 678 O O . LEU A 1 85 ? -16.775 1.383 14.579 1.00 96.38 85 LEU A O 1
ATOM 682 N N . GLY A 1 86 ? -18.121 1.987 12.892 1.00 96.06 86 GLY A N 1
ATOM 683 C CA . GLY A 1 86 ? -18.872 2.977 13.664 1.00 96.06 86 GLY A CA 1
ATOM 684 C C . GLY A 1 86 ? -19.621 2.396 14.873 1.00 96.06 86 GLY A C 1
ATOM 685 O O . GLY A 1 86 ? -19.895 3.122 15.825 1.00 96.06 86 GLY A O 1
ATOM 686 N N . ALA A 1 87 ? -19.924 1.093 14.896 1.00 96.44 87 ALA A N 1
ATOM 687 C CA . ALA A 1 87 ? -20.507 0.438 16.070 1.00 96.44 87 ALA A CA 1
ATOM 688 C C . ALA A 1 87 ? -19.485 0.197 17.200 1.00 96.44 87 ALA A C 1
ATOM 690 O O . ALA A 1 87 ? -19.889 0.039 18.354 1.00 96.44 87 ALA A O 1
ATOM 691 N N . PHE A 1 88 ? -18.185 0.180 16.883 1.00 95.31 88 PHE A N 1
ATOM 692 C CA . PHE A 1 88 ? -17.098 0.111 17.866 1.00 95.31 88 PHE A CA 1
ATOM 693 C C . PHE A 1 88 ? -16.677 1.501 18.373 1.00 95.31 88 PHE A C 1
ATOM 695 O O . PHE A 1 88 ? -16.072 1.603 19.439 1.00 95.31 88 PHE A O 1
ATOM 702 N N . ASP A 1 89 ? -17.034 2.570 17.656 1.00 95.69 89 ASP A N 1
ATOM 703 C CA . ASP A 1 89 ? -16.759 3.957 18.038 1.00 95.69 89 ASP A CA 1
ATOM 704 C C . ASP A 1 89 ? -17.766 4.447 19.099 1.00 95.69 89 ASP A C 1
ATOM 706 O O . ASP A 1 89 ? -18.797 5.064 18.813 1.00 95.69 89 ASP A O 1
ATOM 710 N N . ALA A 1 90 ? -17.477 4.132 20.364 1.00 91.75 90 ALA A N 1
ATOM 711 C CA . ALA A 1 90 ? -18.325 4.510 21.492 1.00 91.75 90 ALA A CA 1
ATOM 712 C C . ALA A 1 90 ? -18.369 6.032 21.733 1.00 91.75 90 ALA A C 1
ATOM 714 O O . ALA A 1 90 ? -19.391 6.543 22.205 1.00 91.75 90 ALA A O 1
ATOM 715 N N . SER A 1 91 ? -17.279 6.748 21.434 1.00 92.62 91 SER A N 1
ATOM 716 C CA . SER A 1 91 ? -17.173 8.206 21.584 1.00 92.62 91 SER A CA 1
ATOM 717 C C . SER A 1 91 ? -17.820 8.971 20.431 1.00 92.62 91 SER A C 1
ATOM 719 O O . SER A 1 91 ? -18.202 10.127 20.628 1.00 92.62 91 SER A O 1
ATOM 721 N N . LYS A 1 92 ? -18.022 8.327 19.275 1.00 93.44 92 LYS A N 1
ATOM 722 C CA . LYS A 1 92 ? -18.513 8.927 18.024 1.00 93.44 92 LYS A CA 1
ATOM 723 C C . LYS A 1 92 ? -17.615 10.052 17.519 1.00 93.44 92 LYS A C 1
ATOM 725 O O . LYS A 1 92 ? -18.110 11.062 17.014 1.00 93.44 92 LYS A O 1
ATOM 730 N N . ASP A 1 93 ? -16.311 9.902 17.709 1.00 94.31 93 ASP A N 1
ATOM 731 C CA . ASP A 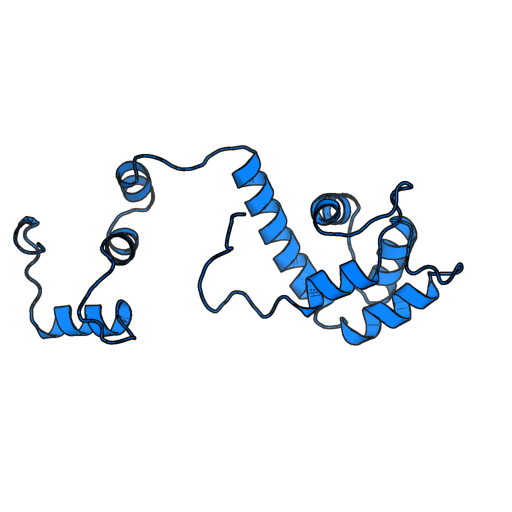1 93 ? -15.314 10.884 17.282 1.00 94.31 93 ASP A CA 1
ATOM 732 C C . ASP A 1 93 ? -14.679 10.546 15.925 1.00 94.31 93 ASP A C 1
ATOM 734 O O . ASP A 1 93 ? -13.944 11.374 15.385 1.00 94.31 93 ASP A O 1
ATOM 738 N N . GLY A 1 94 ? -15.003 9.386 15.341 1.00 95.50 94 GLY A N 1
ATOM 739 C CA . GLY A 1 94 ? -14.430 8.930 14.078 1.00 95.50 94 GLY A CA 1
ATOM 740 C C . GLY A 1 94 ? -13.129 8.137 14.238 1.00 95.50 94 GLY A C 1
ATOM 741 O O . GLY A 1 94 ? -12.521 7.768 13.231 1.00 95.50 94 GLY A O 1
ATOM 742 N N . PHE A 1 95 ? -12.682 7.867 15.469 1.00 97.44 95 PHE A N 1
ATOM 743 C CA . PHE A 1 95 ? -11.405 7.225 15.755 1.00 97.44 95 PHE A CA 1
ATOM 744 C C . PHE A 1 95 ? -11.573 5.900 16.501 1.00 97.44 95 PHE A C 1
ATOM 746 O O . PHE A 1 95 ? -12.369 5.756 17.421 1.00 97.44 95 PHE A O 1
ATOM 753 N N . LEU A 1 96 ? -10.761 4.912 16.128 1.00 97.06 96 LEU A N 1
ATOM 754 C CA . LEU A 1 96 ? -10.730 3.601 16.773 1.00 97.06 96 LEU A CA 1
ATOM 755 C C . LEU A 1 96 ? -9.331 3.247 17.250 1.00 97.06 96 LEU A C 1
ATOM 757 O O . LEU A 1 96 ? -8.323 3.592 16.627 1.00 97.06 96 LEU A O 1
ATOM 761 N N . SER A 1 97 ? -9.256 2.495 18.347 1.00 96.00 97 SER A N 1
ATOM 762 C CA . SER A 1 97 ? -7.996 1.870 18.727 1.00 96.00 97 SER A CA 1
ATOM 763 C C . SER A 1 97 ? -7.610 0.812 17.684 1.00 96.00 97 SER A C 1
ATOM 765 O O . SER A 1 97 ? -8.458 0.281 16.961 1.00 96.00 97 SER A O 1
ATOM 767 N N . LYS A 1 98 ? -6.325 0.438 17.629 1.00 95.06 98 LYS A N 1
ATOM 768 C CA . LYS A 1 98 ? -5.878 -0.683 16.779 1.00 95.06 98 LYS A CA 1
ATOM 769 C C . LYS A 1 98 ? -6.668 -1.959 17.066 1.00 95.06 98 LYS A C 1
ATOM 771 O O . LYS A 1 98 ? -7.011 -2.686 16.143 1.00 95.06 98 LYS A O 1
ATOM 776 N N . HIS A 1 99 ? -6.958 -2.215 18.340 1.00 95.75 99 HIS A N 1
ATOM 777 C CA . HIS A 1 99 ? -7.702 -3.394 18.760 1.00 95.75 99 HIS A CA 1
ATOM 778 C C . HIS A 1 99 ? -9.127 -3.388 18.197 1.00 95.75 99 HIS A C 1
ATOM 780 O O . HIS A 1 99 ? -9.552 -4.382 17.614 1.00 95.75 99 HIS A O 1
ATOM 786 N N . ASP A 1 100 ? -9.827 -2.259 18.311 1.00 96.31 100 ASP A N 1
ATOM 787 C CA . ASP A 1 100 ? -11.221 -2.136 17.875 1.00 96.31 100 ASP A CA 1
ATOM 788 C C . ASP A 1 100 ? -11.347 -2.171 16.352 1.00 96.31 100 ASP A C 1
ATOM 790 O O . ASP A 1 100 ? -12.235 -2.836 15.823 1.00 96.31 100 ASP A O 1
ATOM 794 N N . LEU A 1 101 ? -10.410 -1.544 15.631 1.00 96.25 101 LEU A N 1
ATOM 795 C CA . LEU A 1 101 ? -10.354 -1.622 14.170 1.00 96.25 101 LEU A CA 1
ATOM 796 C C . LEU A 1 101 ? -10.170 -3.074 13.695 1.00 96.25 101 LEU A C 1
ATOM 798 O O . LEU A 1 101 ? -10.885 -3.535 12.802 1.00 96.25 101 LEU A O 1
ATOM 802 N N . LEU A 1 102 ? -9.228 -3.810 14.299 1.00 96.19 102 LEU A N 1
ATOM 803 C CA . LEU A 1 102 ? -8.977 -5.218 13.972 1.00 96.19 102 LEU A CA 1
ATOM 804 C C . LEU A 1 102 ? -10.182 -6.101 14.314 1.00 96.19 102 LEU A C 1
ATOM 806 O O . LEU A 1 102 ? -10.555 -6.960 13.513 1.00 96.19 102 LEU A O 1
ATOM 810 N N . ALA A 1 103 ? -10.805 -5.880 15.475 1.00 96.06 103 ALA A N 1
ATOM 811 C CA . ALA A 1 103 ? -12.002 -6.601 15.891 1.00 96.06 103 ALA A CA 1
ATOM 812 C C . ALA A 1 103 ? -13.169 -6.348 14.925 1.00 96.06 103 ALA A C 1
ATOM 814 O O . ALA A 1 103 ? -13.791 -7.305 14.465 1.00 96.06 103 ALA A O 1
ATOM 815 N N . GLY A 1 104 ? -13.417 -5.090 14.554 1.00 95.75 104 GLY A N 1
ATOM 816 C CA . GLY A 1 104 ? -14.453 -4.716 13.597 1.00 95.75 104 GLY A CA 1
ATOM 817 C C . GLY A 1 104 ? -14.238 -5.349 12.222 1.00 95.75 104 GLY A C 1
ATOM 818 O O . GLY A 1 104 ? -15.147 -5.995 11.705 1.00 95.75 104 GLY A O 1
ATOM 819 N N . CYS A 1 105 ? -13.018 -5.297 11.678 1.00 95.75 105 CYS A N 1
ATOM 820 C CA . CYS A 1 105 ? -12.682 -5.997 10.430 1.00 95.75 105 CYS A CA 1
ATOM 821 C C . CYS A 1 105 ? -12.943 -7.512 10.534 1.00 95.75 105 CYS A C 1
ATOM 823 O O . CYS A 1 105 ? -13.525 -8.115 9.629 1.00 95.75 105 CYS A O 1
ATOM 825 N N . ALA A 1 106 ? -12.572 -8.129 11.662 1.00 96.31 106 ALA A N 1
ATOM 826 C CA . ALA A 1 106 ? -12.775 -9.556 11.884 1.00 96.31 106 ALA A CA 1
ATOM 827 C C . ALA A 1 106 ? -14.262 -9.947 11.930 1.00 96.31 106 ALA A C 1
ATOM 829 O O . ALA A 1 106 ? -14.604 -11.044 11.484 1.00 96.31 106 ALA A O 1
ATOM 830 N N . THR A 1 107 ? -15.158 -9.064 12.396 1.00 95.69 107 THR A N 1
ATOM 831 C CA . THR A 1 107 ? -16.611 -9.329 12.360 1.00 95.69 107 THR A CA 1
ATOM 832 C C . THR A 1 107 ? -17.165 -9.466 10.939 1.00 95.69 107 THR A C 1
ATOM 834 O O . THR A 1 107 ? -18.132 -10.196 10.734 1.00 95.69 107 THR A O 1
ATOM 837 N N . LEU A 1 108 ? -16.508 -8.847 9.954 1.00 95.06 108 LEU A N 1
ATOM 838 C CA . LEU A 1 108 ? -16.831 -8.943 8.527 1.00 95.06 108 LEU A CA 1
ATOM 839 C C . LEU A 1 108 ? -16.047 -10.052 7.805 1.00 95.06 108 LEU A C 1
ATOM 841 O O . LEU A 1 108 ? -16.080 -10.154 6.583 1.00 95.06 108 LEU A O 1
ATOM 845 N N . GLY A 1 109 ? -15.314 -10.890 8.544 1.00 94.31 109 GLY A N 1
ATOM 846 C CA . GLY A 1 109 ? -14.475 -11.947 7.974 1.00 94.31 109 GLY A CA 1
ATOM 847 C C . GLY A 1 109 ? -13.134 -11.456 7.418 1.00 94.31 109 GLY A C 1
ATOM 848 O O . GLY A 1 109 ? -12.376 -12.250 6.857 1.00 94.31 109 GLY A O 1
ATOM 849 N N . VAL A 1 110 ? -12.794 -10.177 7.608 1.00 95.25 110 VAL A N 1
ATOM 850 C CA . VAL A 1 110 ? -11.499 -9.610 7.222 1.00 95.25 110 VAL A CA 1
ATOM 851 C C . VAL A 1 110 ? -10.533 -9.732 8.392 1.00 95.25 110 VAL A C 1
ATOM 853 O O . VAL A 1 110 ? -10.479 -8.895 9.288 1.00 95.25 110 VAL A O 1
ATOM 856 N N . VAL A 1 111 ? -9.732 -10.793 8.383 1.00 94.44 111 VAL A N 1
ATOM 857 C CA . VAL A 1 111 ? -8.695 -10.989 9.400 1.00 94.44 111 VAL A CA 1
ATOM 858 C C . VAL A 1 111 ? -7.445 -10.215 9.004 1.00 94.44 111 VAL A C 1
ATOM 860 O O . VAL A 1 111 ? -6.824 -10.534 7.989 1.00 94.44 111 VAL A O 1
ATOM 863 N N . LEU A 1 112 ? -7.074 -9.231 9.820 1.00 94.44 112 LEU A N 1
ATOM 864 C CA . LEU A 1 112 ? -5.812 -8.499 9.743 1.00 94.44 112 LEU A CA 1
ATOM 865 C C . LEU A 1 112 ? -4.987 -8.785 10.994 1.00 94.44 112 LEU A C 1
ATOM 867 O O . LEU A 1 112 ? -5.540 -8.935 12.082 1.00 94.44 112 LEU A O 1
ATOM 871 N N . ASN A 1 113 ? -3.667 -8.865 10.851 1.00 93.31 113 ASN A N 1
ATOM 872 C CA . ASN A 1 113 ? -2.766 -8.959 12.002 1.00 93.31 113 ASN A CA 1
ATOM 873 C C . ASN A 1 113 ? -2.066 -7.622 12.293 1.00 93.31 113 ASN A C 1
ATOM 875 O O . ASN A 1 113 ? -2.044 -6.713 11.460 1.00 93.31 113 ASN A O 1
ATOM 879 N N . ASP A 1 114 ? -1.441 -7.516 13.468 1.00 94.19 114 ASP A N 1
ATOM 880 C CA . ASP A 1 114 ? -0.751 -6.295 13.895 1.00 94.19 114 ASP A CA 1
ATOM 881 C C . ASP A 1 114 ? 0.349 -5.851 12.925 1.00 94.19 114 ASP A C 1
ATOM 883 O O . ASP A 1 114 ? 0.558 -4.656 12.730 1.00 94.19 114 ASP A O 1
ATOM 887 N N . GLN A 1 115 ? 1.072 -6.784 12.297 1.00 94.06 115 GLN A N 1
ATOM 888 C CA . GLN A 1 115 ? 2.129 -6.432 11.345 1.00 94.06 115 GLN A CA 1
ATOM 889 C C . GLN A 1 115 ? 1.559 -5.837 10.058 1.00 94.06 115 GLN A C 1
ATOM 891 O O . GLN A 1 115 ? 2.147 -4.901 9.511 1.00 94.06 115 GLN A O 1
ATOM 896 N N . GLU A 1 116 ? 0.433 -6.364 9.581 1.00 95.25 116 GLU A N 1
ATOM 897 C CA . GLU A 1 116 ? -0.277 -5.817 8.429 1.00 95.25 116 GLU A CA 1
ATOM 898 C C . GLU A 1 116 ? -0.775 -4.409 8.748 1.00 95.25 116 GLU A C 1
ATOM 900 O O . GLU A 1 116 ? -0.440 -3.469 8.029 1.00 95.25 116 GLU A O 1
ATOM 905 N N . LEU A 1 117 ? -1.465 -4.234 9.879 1.00 94.50 117 LEU A N 1
ATOM 906 C CA . LEU A 1 117 ? -1.961 -2.923 10.287 1.00 94.50 117 LEU A CA 1
ATOM 907 C C . LEU A 1 117 ? -0.820 -1.916 10.476 1.00 94.50 117 LEU A C 1
ATOM 909 O O . LEU A 1 117 ? -0.886 -0.818 9.939 1.00 94.50 117 LEU A O 1
ATOM 913 N N . ASN A 1 118 ? 0.270 -2.293 11.151 1.00 93.50 118 ASN A N 1
ATOM 914 C CA . ASN A 1 118 ? 1.434 -1.418 11.333 1.00 93.50 118 ASN A CA 1
ATOM 915 C C . ASN A 1 118 ? 2.117 -1.042 10.010 1.00 93.50 118 ASN A C 1
ATOM 917 O O . ASN A 1 118 ? 2.667 0.049 9.904 1.00 93.50 118 ASN A O 1
ATOM 921 N N . THR A 1 119 ? 2.079 -1.919 9.003 1.00 93.88 119 THR A N 1
ATOM 922 C CA . THR A 1 119 ? 2.606 -1.609 7.664 1.00 93.88 119 THR A CA 1
ATOM 923 C C . THR A 1 119 ? 1.682 -0.641 6.913 1.00 93.88 119 THR A C 1
ATOM 925 O O . THR A 1 119 ? 2.160 0.152 6.109 1.00 93.88 119 THR A O 1
ATOM 928 N N . LEU A 1 120 ? 0.374 -0.670 7.194 1.00 92.44 120 LEU A N 1
ATOM 929 C CA . LEU A 1 120 ? -0.613 0.252 6.626 1.00 92.44 120 LEU A CA 1
ATOM 930 C C . LEU A 1 120 ? -0.717 1.585 7.377 1.00 92.44 120 LEU A C 1
ATOM 932 O O . LEU A 1 120 ? -1.125 2.568 6.772 1.00 92.44 120 LEU A O 1
ATOM 936 N N . MET A 1 121 ? -0.324 1.645 8.654 1.00 91.94 121 MET A N 1
ATOM 937 C CA . MET A 1 121 ? -0.386 2.853 9.494 1.00 91.94 121 MET A CA 1
ATOM 938 C C . MET A 1 121 ? 0.112 4.138 8.812 1.00 91.94 121 MET A C 1
ATOM 940 O O . MET A 1 121 ? -0.555 5.156 8.971 1.00 91.94 121 MET A O 1
ATOM 944 N N . PRO A 1 122 ? 1.221 4.146 8.041 1.00 91.75 122 PRO A N 1
ATOM 945 C CA . PRO A 1 122 ? 1.686 5.364 7.372 1.00 91.75 122 PRO A CA 1
ATOM 946 C C . PRO A 1 122 ? 0.711 5.926 6.326 1.00 91.75 122 PRO A C 1
ATOM 948 O O . PRO A 1 122 ? 0.837 7.083 5.942 1.00 91.75 122 PRO A O 1
ATOM 951 N N . LEU A 1 123 ? -0.235 5.113 5.845 1.00 91.12 123 LEU A N 1
ATOM 952 C CA . LEU A 1 123 ? -1.268 5.502 4.881 1.00 91.12 123 LEU A CA 1
ATOM 953 C C . LEU A 1 123 ? -2.550 6.003 5.558 1.00 91.12 123 LEU A C 1
ATOM 955 O O . LEU A 1 123 ? -3.439 6.506 4.877 1.00 91.12 123 LEU A O 1
ATOM 959 N N . LEU A 1 124 ? -2.668 5.826 6.874 1.00 94.19 124 LEU A N 1
ATOM 960 C CA . LEU A 1 124 ? -3.884 6.094 7.628 1.00 94.19 124 LEU A CA 1
ATOM 961 C C . LEU A 1 124 ? -3.721 7.357 8.464 1.00 94.19 124 LEU A C 1
ATOM 963 O O . LEU A 1 124 ? -2.726 7.545 9.175 1.00 94.19 124 LEU A O 1
ATOM 967 N N . ARG A 1 125 ? -4.749 8.204 8.433 1.00 95.69 125 ARG A N 1
ATOM 968 C CA . ARG A 1 125 ? -4.846 9.309 9.384 1.00 95.69 125 ARG A CA 1
ATOM 969 C C . ARG A 1 125 ? -5.025 8.748 10.796 1.00 95.69 125 ARG A C 1
ATOM 971 O O . ARG A 1 125 ? -5.752 7.780 11.014 1.00 95.69 125 ARG A O 1
ATOM 978 N N . HIS A 1 126 ? -4.337 9.356 11.752 1.00 94.94 126 HIS A N 1
ATOM 979 C CA . HIS A 1 126 ? -4.412 9.002 13.163 1.00 94.94 126 HIS A CA 1
ATOM 980 C C . HIS A 1 126 ? -4.221 10.248 14.027 1.00 94.94 126 HIS A C 1
ATOM 982 O O . HIS A 1 126 ? -3.617 11.228 13.585 1.00 94.94 126 HIS A O 1
ATOM 988 N N . ASN A 1 127 ? -4.763 10.220 15.241 1.00 91.75 127 ASN A N 1
ATOM 989 C CA . ASN A 1 127 ? -4.589 11.303 16.205 1.00 91.75 127 ASN A CA 1
ATOM 990 C C . ASN A 1 127 ? -3.247 11.181 16.959 1.00 91.75 127 ASN A C 1
ATOM 992 O O . ASN A 1 127 ? -2.502 10.214 16.788 1.00 91.75 127 ASN A O 1
ATOM 996 N N . GLU A 1 128 ? -2.939 12.160 17.814 1.00 90.25 128 GLU A N 1
ATOM 997 C CA . GLU A 1 128 ? -1.687 12.200 18.594 1.00 90.25 128 GLU A CA 1
ATOM 998 C C . GLU A 1 128 ? -1.528 11.011 19.559 1.00 90.25 128 GLU A C 1
ATOM 1000 O O . GLU A 1 128 ? -0.412 10.647 19.926 1.00 90.25 128 GLU A O 1
ATOM 1005 N N . GLU A 1 129 ? -2.635 10.372 19.937 1.00 89.88 129 GLU A N 1
ATOM 1006 C CA . GLU A 1 129 ? -2.670 9.197 20.810 1.00 89.88 129 GLU A CA 1
ATOM 1007 C C . GLU A 1 129 ? -2.535 7.872 20.032 1.00 89.88 129 GLU A C 1
ATOM 1009 O O . GLU A 1 129 ? -2.404 6.803 20.629 1.00 89.88 129 GLU A O 1
ATOM 1014 N N . GLY A 1 130 ? -2.528 7.928 18.695 1.00 88.94 130 GLY A N 1
ATOM 1015 C CA . GLY A 1 130 ? -2.389 6.768 17.816 1.00 88.94 130 GLY A CA 1
ATOM 1016 C C . GLY A 1 130 ? -3.692 6.021 17.519 1.00 88.94 130 GLY A C 1
ATOM 1017 O O . GLY A 1 130 ? -3.626 4.898 17.008 1.00 88.94 130 GLY A O 1
ATOM 1018 N N . TYR A 1 131 ? -4.856 6.614 17.810 1.00 95.06 131 TYR A N 1
ATOM 1019 C CA . TYR A 1 131 ? -6.144 6.108 17.331 1.00 95.06 131 TYR A CA 1
ATOM 1020 C C . TYR A 1 131 ? -6.308 6.426 15.851 1.00 95.06 131 TYR A C 1
ATOM 1022 O O . TYR A 1 131 ? -5.901 7.485 15.375 1.00 95.06 131 TYR A O 1
ATOM 1030 N N . ILE A 1 132 ? -6.906 5.491 15.130 1.00 96.94 132 ILE A N 1
ATOM 1031 C CA . ILE A 1 132 ? -6.985 5.472 13.676 1.00 96.94 132 ILE A CA 1
ATOM 1032 C C . ILE A 1 132 ? -8.328 6.047 13.247 1.00 96.94 132 ILE A C 1
ATOM 1034 O O . ILE A 1 132 ? -9.365 5.588 13.716 1.00 96.94 132 ILE A O 1
ATOM 1038 N N . ASP A 1 133 ? -8.300 7.002 12.321 1.00 97.00 133 ASP A N 1
ATOM 1039 C CA . ASP A 1 133 ? -9.491 7.472 11.612 1.00 97.00 133 ASP A CA 1
ATOM 1040 C C . ASP A 1 133 ? -10.002 6.337 10.711 1.00 97.00 133 ASP A C 1
ATOM 1042 O O . ASP A 1 133 ? -9.371 5.981 9.706 1.00 97.00 133 ASP A O 1
ATOM 1046 N N . TYR A 1 134 ? -11.131 5.731 11.079 1.00 95.75 134 TYR A N 1
ATOM 1047 C CA . TYR A 1 134 ? -11.649 4.583 10.338 1.00 95.75 134 TYR A CA 1
ATOM 1048 C C . TYR A 1 134 ? -12.267 4.977 8.992 1.00 95.75 134 TYR A C 1
ATOM 1050 O O . TYR A 1 134 ? -12.285 4.152 8.077 1.00 95.75 134 TYR A O 1
ATOM 1058 N N . HIS A 1 135 ? -12.684 6.233 8.806 1.00 95.44 135 HIS A N 1
ATOM 1059 C CA . HIS A 1 135 ? -13.108 6.722 7.494 1.00 95.44 135 HIS A CA 1
ATOM 1060 C C . HIS A 1 135 ? -11.912 6.791 6.538 1.00 95.44 135 HIS A C 1
ATOM 1062 O O . HIS A 1 135 ? -12.027 6.390 5.382 1.00 95.44 135 HIS A O 1
ATOM 1068 N N . SER A 1 136 ? -10.732 7.206 7.025 1.00 94.69 136 SER A N 1
ATOM 1069 C CA . SER A 1 136 ? -9.480 7.139 6.251 1.00 94.69 136 SER A CA 1
ATOM 1070 C C . SER A 1 136 ? -9.141 5.707 5.838 1.00 94.69 136 SER A C 1
ATOM 1072 O O . SER A 1 136 ? -8.620 5.491 4.746 1.00 94.69 136 SER A O 1
ATOM 1074 N N . PHE A 1 137 ? -9.411 4.729 6.705 1.00 94.19 137 PHE A N 1
ATOM 1075 C CA . PHE A 1 137 ? -9.199 3.320 6.389 1.00 94.19 137 PHE A CA 1
ATOM 1076 C C . PHE A 1 137 ? -10.117 2.864 5.252 1.00 94.19 137 PHE A C 1
ATOM 1078 O O . PHE A 1 137 ? -9.628 2.314 4.268 1.00 94.19 137 PHE A O 1
ATOM 1085 N N . VAL A 1 138 ? -11.419 3.149 5.338 1.00 93.88 138 VAL A N 1
ATOM 1086 C CA . VAL A 1 138 ? -12.390 2.836 4.275 1.00 93.88 138 VAL A CA 1
ATOM 1087 C C . VAL A 1 138 ? -11.997 3.521 2.959 1.00 93.88 138 VAL A C 1
ATOM 1089 O O . VAL A 1 138 ? -11.960 2.869 1.918 1.00 93.88 138 VAL A O 1
ATOM 1092 N N . GLU A 1 139 ? -11.614 4.799 3.001 1.00 92.25 139 GLU A N 1
ATOM 1093 C CA . GLU A 1 139 ? -11.198 5.595 1.837 1.00 92.25 139 GLU A CA 1
ATOM 1094 C C . GLU A 1 139 ? -10.015 4.966 1.080 1.00 92.25 139 GLU A C 1
ATOM 1096 O O . GLU A 1 139 ? -10.043 4.862 -0.150 1.00 92.25 139 GLU A O 1
ATOM 1101 N N . VAL A 1 140 ? -8.996 4.493 1.809 1.00 91.75 140 VAL A N 1
ATOM 1102 C CA . VAL A 1 140 ? -7.807 3.838 1.232 1.00 91.75 140 VAL A CA 1
ATOM 1103 C C . VAL A 1 140 ? -8.177 2.599 0.409 1.00 91.75 140 VAL A C 1
ATOM 1105 O O . VAL A 1 140 ? -7.516 2.313 -0.593 1.00 91.75 140 VAL A O 1
ATOM 1108 N N . PHE A 1 141 ? -9.228 1.874 0.798 1.00 90.50 141 PHE A N 1
ATOM 1109 C CA . PHE A 1 141 ? -9.672 0.667 0.098 1.00 90.50 141 PHE A CA 1
ATOM 1110 C C . PHE A 1 141 ? -10.791 0.916 -0.915 1.00 90.50 141 PHE A C 1
ATOM 1112 O O . PHE A 1 141 ? -10.868 0.178 -1.889 1.00 90.50 141 PHE A O 1
ATOM 1119 N N . ALA A 1 142 ? -11.613 1.951 -0.742 1.00 86.38 142 ALA A N 1
ATOM 1120 C CA . ALA A 1 142 ? -12.677 2.300 -1.682 1.00 86.38 142 ALA A CA 1
ATOM 1121 C C . ALA A 1 142 ? -12.139 2.943 -2.972 1.00 86.38 142 ALA A C 1
ATOM 1123 O O . ALA A 1 142 ? -12.640 2.676 -4.062 1.00 86.38 142 ALA A O 1
ATOM 1124 N N . ASN A 1 143 ? -11.095 3.773 -2.867 1.00 73.50 143 ASN A N 1
ATOM 1125 C CA . ASN A 1 143 ? -10.563 4.533 -4.003 1.00 73.50 143 ASN A CA 1
ATOM 1126 C C . ASN A 1 143 ? -9.534 3.767 -4.849 1.00 73.50 143 ASN A C 1
ATOM 1128 O O . ASN A 1 143 ? -9.091 4.273 -5.883 1.00 73.50 143 ASN A O 1
ATOM 1132 N N . ARG A 1 144 ? -9.144 2.549 -4.455 1.00 66.44 144 ARG A N 1
ATOM 1133 C CA . ARG A 1 144 ? -8.274 1.699 -5.275 1.00 66.44 144 ARG A CA 1
ATOM 1134 C C . ARG A 1 144 ? -9.089 0.949 -6.327 1.00 66.44 144 ARG A C 1
ATOM 1136 O O . ARG A 1 144 ? -9.300 -0.252 -6.246 1.00 66.44 144 ARG A O 1
ATOM 1143 N N . VAL A 1 145 ? -9.494 1.663 -7.373 1.00 49.53 145 VAL A N 1
ATOM 1144 C CA . VAL A 1 145 ? -9.888 1.009 -8.628 1.00 49.53 145 VAL A CA 1
ATOM 1145 C C . VAL A 1 145 ? -8.671 0.231 -9.136 1.00 49.53 145 VAL A C 1
ATOM 1147 O O . VAL A 1 145 ? -7.573 0.784 -9.188 1.00 49.53 145 VAL A O 1
ATOM 1150 N N . ASP A 1 146 ? -8.855 -1.060 -9.424 1.00 47.38 146 ASP A N 1
ATOM 1151 C CA . ASP A 1 146 ? -7.806 -2.014 -9.789 1.00 47.38 146 ASP A CA 1
ATOM 1152 C C . ASP A 1 146 ? -6.711 -1.393 -10.678 1.00 47.38 146 ASP A C 1
ATOM 1154 O O . ASP A 1 146 ? -6.957 -1.023 -11.826 1.00 47.38 146 ASP A O 1
ATOM 1158 N N . GLU A 1 147 ? -5.470 -1.346 -10.176 1.00 46.19 147 GLU A N 1
ATOM 1159 C CA . GLU A 1 147 ? -4.256 -0.950 -10.916 1.00 46.19 147 GLU A CA 1
ATOM 1160 C C . GLU A 1 147 ? -3.873 -1.994 -11.998 1.00 46.19 147 GLU A C 1
ATOM 1162 O O . GLU A 1 147 ? -2.703 -2.332 -12.170 1.00 46.19 147 GLU A O 1
ATOM 1167 N N . ASN A 1 148 ? -4.851 -2.546 -12.728 1.00 38.41 148 ASN A N 1
ATOM 1168 C CA . ASN A 1 148 ? -4.638 -3.340 -13.942 1.00 38.41 148 ASN A CA 1
ATOM 1169 C C . ASN A 1 148 ? -4.769 -2.496 -15.230 1.00 38.41 148 ASN A C 1
ATOM 1171 O O . ASN A 1 148 ? -4.722 -3.032 -16.335 1.00 38.41 148 ASN A O 1
ATOM 1175 N N . THR A 1 149 ? -4.897 -1.173 -15.107 1.00 37.19 149 THR A N 1
ATOM 1176 C CA . THR A 1 149 ? -4.746 -0.203 -16.204 1.00 37.19 149 THR A CA 1
ATOM 1177 C C . THR A 1 149 ? -3.567 0.718 -15.882 1.00 37.19 149 THR A C 1
ATOM 1179 O O . THR A 1 149 ? -3.553 1.364 -14.840 1.00 37.19 149 THR A O 1
ATOM 1182 N N . GLY A 1 150 ? -2.534 0.686 -16.728 1.00 32.72 150 GLY A N 1
ATOM 1183 C CA . GLY A 1 150 ? -1.154 1.058 -16.401 1.00 32.72 150 GLY A CA 1
ATOM 1184 C C . GLY A 1 150 ? -0.851 2.505 -15.973 1.00 32.72 150 GLY A C 1
ATOM 1185 O O . GLY A 1 150 ? -1.325 3.453 -16.586 1.00 32.72 150 GLY A O 1
ATOM 1186 N N . SER A 1 151 ? 0.108 2.588 -15.033 1.00 30.73 151 SER A N 1
ATOM 1187 C CA . SER A 1 151 ? 1.103 3.657 -14.771 1.00 30.73 151 SER A CA 1
ATOM 1188 C C . SER A 1 151 ? 0.639 5.050 -14.302 1.00 30.73 151 SER A C 1
ATOM 1190 O O . SER A 1 151 ? -0.447 5.505 -14.628 1.00 30.73 151 SER A O 1
ATOM 1192 N N . PRO A 1 152 ? 1.552 5.846 -13.708 1.00 39.62 152 PRO A N 1
ATOM 1193 C CA . PRO A 1 152 ? 2.399 5.563 -12.553 1.00 39.62 152 PRO A CA 1
ATOM 1194 C C . PRO A 1 152 ? 2.109 6.564 -11.418 1.00 39.62 152 PRO A C 1
ATOM 1196 O O . PRO A 1 152 ? 1.654 7.685 -11.639 1.00 39.62 152 PRO A O 1
ATOM 1199 N N . VAL A 1 153 ? 2.433 6.167 -10.187 1.00 37.41 153 VAL A N 1
ATOM 1200 C CA . VAL A 1 153 ? 2.414 7.039 -9.005 1.00 37.41 153 VAL A CA 1
ATOM 1201 C C . VAL A 1 153 ? 3.230 8.302 -9.290 1.00 37.41 153 VAL A C 1
ATOM 1203 O O . VAL A 1 153 ? 4.452 8.253 -9.442 1.00 37.41 153 VAL A O 1
ATOM 1206 N N . ALA A 1 154 ? 2.534 9.435 -9.366 1.00 33.12 154 ALA A N 1
ATOM 1207 C CA . ALA A 1 154 ? 3.139 10.751 -9.387 1.00 33.12 154 ALA A CA 1
ATOM 1208 C C . ALA A 1 154 ? 3.794 11.005 -8.024 1.00 33.12 154 ALA A C 1
ATOM 1210 O O . ALA A 1 154 ? 3.140 11.380 -7.053 1.00 33.12 154 ALA A O 1
ATOM 1211 N N . SER A 1 155 ? 5.104 10.795 -7.957 1.00 35.19 155 SER A N 1
ATOM 1212 C CA . SER A 1 155 ? 5.936 11.476 -6.975 1.00 35.19 155 SER A CA 1
ATOM 1213 C C . SER A 1 155 ? 6.027 12.961 -7.334 1.00 35.19 155 SER A C 1
ATOM 1215 O O . SER A 1 155 ? 6.123 13.327 -8.507 1.00 35.19 155 SER A O 1
ATOM 1217 N N . THR A 1 156 ? 6.125 13.782 -6.286 1.00 33.66 156 THR A N 1
ATOM 1218 C CA . THR A 1 156 ? 6.455 15.220 -6.231 1.00 33.66 156 THR A CA 1
ATOM 1219 C C . THR A 1 156 ? 5.355 16.227 -6.596 1.00 33.66 156 THR A C 1
ATOM 1221 O O . THR A 1 156 ? 5.043 16.447 -7.762 1.00 33.66 156 THR A O 1
ATOM 1224 N N . LYS A 1 157 ? 4.917 17.008 -5.601 1.00 31.16 157 LYS A N 1
ATOM 1225 C CA . LYS A 1 157 ? 5.753 18.063 -5.005 1.00 31.16 157 LYS A CA 1
ATOM 1226 C C . LYS A 1 157 ? 5.528 18.205 -3.507 1.00 31.16 157 LYS A C 1
ATOM 1228 O O . LYS A 1 157 ? 4.382 17.970 -3.079 1.00 31.16 157 LYS A O 1
#